Protein AF-A0A9D9M4P4-F1 (afdb_monomer)

Secondary structure (DSSP, 8-state):
------EEEE-TTS----S--EEPTT-TTEEE-SS---GGG-HHHHTTSEEE--TTTHHHHHHHHHHHHHTS--TT-----TT----

Structure (mmCIF, N/CA/C/O backbone):
data_AF-A0A9D9M4P4-F1
#
_entry.id   AF-A0A9D9M4P4-F1
#
loop_
_atom_site.group_PDB
_atom_site.id
_atom_site.type_symbol
_atom_site.label_atom_id
_atom_site.label_alt_id
_atom_site.label_comp_id
_atom_site.label_asym_id
_atom_site.label_entity_id
_atom_site.label_seq_id
_atom_site.pdbx_PDB_ins_code
_atom_site.Cartn_x
_atom_site.Cartn_y
_atom_site.Cartn_z
_atom_site.occupancy
_atom_site.B_iso_or_equiv
_atom_site.auth_seq_id
_atom_site.auth_comp_id
_atom_site.auth_asym_id
_atom_site.auth_atom_id
_atom_site.pdbx_PDB_model_num
ATOM 1 N N . MET A 1 1 ? 18.994 14.301 -0.345 1.00 42.69 1 MET A N 1
ATOM 2 C CA . MET A 1 1 ? 18.620 12.876 -0.432 1.00 42.69 1 MET A CA 1
ATOM 3 C C . MET A 1 1 ? 17.401 12.828 -1.311 1.00 42.69 1 MET A C 1
ATOM 5 O O . MET A 1 1 ? 16.375 13.346 -0.896 1.00 42.69 1 MET A O 1
ATOM 9 N N . ASP A 1 2 ? 17.557 12.358 -2.539 1.00 48.47 2 ASP A N 1
ATOM 10 C CA . ASP A 1 2 ? 16.466 12.352 -3.503 1.00 48.47 2 ASP A CA 1
ATOM 11 C C . ASP A 1 2 ? 15.819 10.970 -3.484 1.00 48.47 2 ASP A C 1
ATOM 13 O O . ASP A 1 2 ? 16.452 9.979 -3.838 1.00 48.47 2 ASP A O 1
ATOM 17 N N . VAL A 1 3 ? 14.592 10.887 -2.985 1.00 52.59 3 VAL A N 1
ATOM 18 C CA . VAL A 1 3 ? 13.727 9.743 -3.259 1.00 52.59 3 VAL A CA 1
ATOM 19 C C . VAL A 1 3 ? 12.283 10.208 -3.166 1.00 52.59 3 VAL A C 1
ATOM 21 O O . VAL A 1 3 ? 11.788 10.470 -2.072 1.00 52.59 3 VAL A O 1
ATOM 24 N N . PRO A 1 4 ? 11.536 10.144 -4.269 1.00 55.62 4 PRO A N 1
ATOM 25 C CA . PRO A 1 4 ? 10.252 9.494 -4.265 1.00 55.62 4 PRO A CA 1
ATOM 26 C C . PRO A 1 4 ? 10.521 8.051 -4.697 1.00 55.62 4 PRO A C 1
ATOM 28 O O . PRO A 1 4 ? 10.348 7.673 -5.857 1.00 55.62 4 PRO A O 1
ATOM 31 N N . GLY A 1 5 ? 11.048 7.260 -3.758 1.00 75.06 5 GLY A N 1
ATOM 32 C CA . GLY A 1 5 ? 11.269 5.834 -3.956 1.00 75.06 5 GLY A CA 1
ATOM 33 C C . GLY A 1 5 ? 9.924 5.204 -4.265 1.00 75.06 5 GLY A C 1
ATOM 34 O O . GLY A 1 5 ? 9.000 5.281 -3.456 1.00 75.06 5 GLY A O 1
ATOM 35 N N . THR A 1 6 ? 9.790 4.649 -5.466 1.00 93.25 6 THR A N 1
ATOM 36 C CA . THR A 1 6 ? 8.577 3.936 -5.857 1.00 93.25 6 THR A CA 1
ATOM 37 C C . THR A 1 6 ? 8.301 2.869 -4.809 1.00 93.25 6 THR A C 1
ATOM 39 O O . THR A 1 6 ? 9.184 2.074 -4.502 1.00 93.25 6 THR A O 1
ATOM 42 N N . ALA A 1 7 ? 7.101 2.867 -4.241 1.00 96.19 7 ALA A N 1
ATOM 43 C CA . ALA A 1 7 ? 6.746 1.938 -3.186 1.00 96.19 7 ALA A CA 1
ATOM 44 C C . ALA A 1 7 ? 5.580 1.042 -3.601 1.00 96.19 7 ALA A C 1
ATOM 46 O O . ALA A 1 7 ? 4.723 1.399 -4.416 1.00 96.19 7 ALA A O 1
ATOM 47 N N . ILE A 1 8 ? 5.574 -0.154 -3.027 1.00 96.62 8 ILE A N 1
ATOM 48 C CA . ILE A 1 8 ? 4.499 -1.129 -3.168 1.00 96.62 8 ILE A CA 1
ATOM 49 C C . ILE A 1 8 ? 4.048 -1.599 -1.789 1.00 96.62 8 ILE A C 1
ATOM 51 O O . ILE A 1 8 ? 4.811 -1.565 -0.821 1.00 96.62 8 ILE A O 1
ATOM 55 N N . ARG A 1 9 ? 2.810 -2.077 -1.699 1.00 96.88 9 ARG A N 1
ATOM 56 C CA . ARG A 1 9 ? 2.279 -2.773 -0.528 1.00 96.88 9 ARG A CA 1
ATOM 57 C C . ARG A 1 9 ? 1.937 -4.208 -0.906 1.00 96.88 9 ARG A C 1
ATOM 59 O O . ARG A 1 9 ? 1.038 -4.424 -1.715 1.00 96.88 9 ARG A O 1
ATOM 66 N N . LEU A 1 10 ? 2.626 -5.173 -0.306 1.00 97.12 10 LEU A N 1
ATOM 67 C CA . LEU A 1 10 ? 2.349 -6.598 -0.48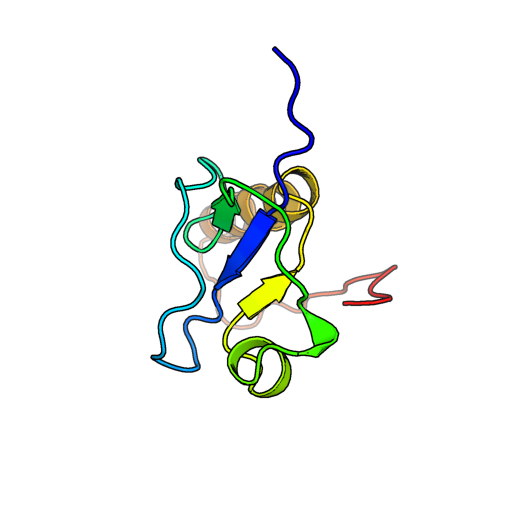2 1.00 97.12 10 LEU A CA 1
ATOM 68 C C . LEU A 1 10 ? 0.943 -6.950 0.027 1.00 97.12 10 LEU A C 1
ATOM 70 O O . LEU A 1 10 ? 0.447 -6.365 0.996 1.00 97.12 10 LEU A O 1
ATOM 74 N N . ASN A 1 11 ? 0.306 -7.919 -0.626 1.00 96.50 11 ASN A N 1
ATOM 75 C CA . ASN A 1 11 ? -0.981 -8.464 -0.225 1.00 96.50 11 ASN A CA 1
ATOM 76 C C . ASN A 1 11 ? -0.775 -9.753 0.594 1.00 96.50 11 ASN A C 1
ATOM 78 O O . ASN A 1 11 ? -0.535 -10.812 0.007 1.00 96.50 11 ASN A O 1
ATOM 82 N N . PRO A 1 12 ? -0.923 -9.715 1.932 1.00 94.38 12 PRO A N 1
ATOM 83 C CA . PRO A 1 12 ? -0.683 -10.885 2.77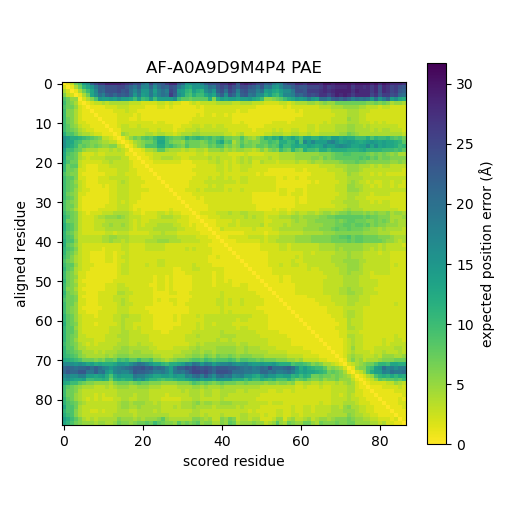8 1.00 94.38 12 PRO A CA 1
ATOM 84 C C . PRO A 1 12 ? -1.656 -12.046 2.520 1.00 94.38 12 PRO A C 1
ATOM 86 O O . PRO A 1 12 ? -1.380 -13.167 2.930 1.00 94.38 12 PRO A O 1
ATOM 89 N N . PHE A 1 13 ? -2.778 -11.810 1.832 1.00 95.44 13 PHE A N 1
ATOM 90 C CA . PHE A 1 13 ? -3.791 -12.835 1.561 1.00 95.44 13 PHE A CA 1
ATOM 91 C C . PHE A 1 13 ? -3.508 -13.673 0.308 1.00 95.44 13 PHE A C 1
ATOM 93 O O . PHE A 1 13 ? -4.216 -14.645 0.058 1.00 95.44 13 PHE A O 1
ATOM 100 N N . LYS A 1 14 ? -2.503 -13.306 -0.498 1.00 93.19 14 LYS A N 1
ATOM 101 C CA . LYS A 1 14 ? -2.136 -14.046 -1.717 1.00 93.19 14 LYS A CA 1
ATOM 102 C C . LYS A 1 14 ? -1.026 -15.072 -1.496 1.00 93.19 14 LYS A C 1
ATOM 104 O O . LYS A 1 14 ? -0.879 -15.958 -2.328 1.00 93.19 14 LYS A O 1
ATOM 109 N N . GLY A 1 15 ? -0.270 -14.968 -0.398 1.00 78.81 15 GLY A N 1
ATOM 110 C CA . GLY A 1 15 ? 0.808 -15.908 -0.057 1.00 78.81 15 GLY A CA 1
ATOM 111 C C . GLY A 1 15 ? 1.979 -15.938 -1.049 1.00 78.81 15 GLY A C 1
ATOM 112 O O . GLY A 1 15 ? 2.797 -16.848 -0.981 1.00 78.81 15 GLY A O 1
ATOM 113 N N . LEU A 1 16 ? 2.045 -14.971 -1.968 1.00 79.69 16 LEU A N 1
ATOM 114 C CA . LEU A 1 16 ? 3.116 -14.806 -2.947 1.00 79.69 16 LEU A CA 1
ATOM 115 C C . LEU A 1 16 ? 3.897 -13.532 -2.629 1.00 79.69 16 LEU A C 1
ATOM 117 O O . LEU A 1 16 ? 3.298 -12.504 -2.297 1.00 79.69 16 LEU A O 1
ATOM 121 N N . ASP A 1 17 ? 5.218 -13.606 -2.763 1.00 78.69 17 ASP A N 1
ATOM 122 C CA . ASP A 1 17 ? 6.090 -12.442 -2.647 1.00 78.69 17 ASP A CA 1
ATOM 123 C C . ASP A 1 17 ? 5.943 -11.520 -3.870 1.00 78.69 17 ASP A C 1
ATOM 125 O O . ASP A 1 17 ? 5.577 -11.946 -4.967 1.00 78.69 17 ASP A O 1
ATOM 129 N N . GLY A 1 18 ? 6.198 -10.229 -3.666 1.00 84.81 18 GLY A N 1
ATOM 130 C CA . GLY A 1 18 ? 6.281 -9.230 -4.732 1.00 84.81 18 GLY A CA 1
ATOM 131 C C . GLY A 1 18 ? 7.734 -8.868 -5.054 1.00 84.81 18 GLY A C 1
ATOM 132 O O . GLY A 1 18 ? 8.658 -9.519 -4.563 1.00 84.81 18 GLY A O 1
ATOM 133 N N . PRO A 1 19 ? 7.955 -7.805 -5.845 1.00 90.12 19 PRO A N 1
ATOM 134 C CA . PRO A 1 19 ? 9.283 -7.251 -6.070 1.00 90.12 19 PRO A CA 1
ATOM 135 C C . PRO A 1 19 ? 10.049 -7.028 -4.759 1.00 90.12 19 PRO A C 1
ATOM 137 O O . PRO A 1 19 ? 9.486 -6.549 -3.769 1.00 90.12 19 PRO A O 1
ATOM 140 N N . ALA A 1 20 ? 11.339 -7.367 -4.768 1.00 90.44 20 ALA A N 1
ATOM 141 C CA . ALA A 1 20 ? 12.229 -7.108 -3.644 1.00 90.44 20 ALA A CA 1
ATOM 142 C C . ALA A 1 20 ? 12.361 -5.597 -3.392 1.00 90.44 20 ALA A C 1
ATOM 144 O O . ALA A 1 20 ? 12.298 -4.786 -4.318 1.00 90.44 20 ALA A O 1
ATOM 145 N N . GLY A 1 21 ? 12.551 -5.221 -2.131 1.00 93.12 21 GLY A N 1
ATOM 146 C CA . GLY A 1 21 ? 12.701 -3.827 -1.742 1.00 93.12 21 GLY A CA 1
ATOM 147 C C . GLY A 1 21 ? 12.942 -3.658 -0.248 1.00 93.12 21 GLY A C 1
ATOM 148 O O . GLY A 1 21 ? 12.719 -4.580 0.539 1.00 93.12 21 GLY A O 1
ATOM 149 N N . GLU A 1 22 ? 13.365 -2.461 0.135 1.00 95.69 22 GLU A N 1
ATOM 150 C CA . GLU A 1 22 ? 13.613 -2.094 1.529 1.00 95.69 22 GLU A CA 1
ATOM 151 C C . GLU A 1 22 ? 12.291 -1.884 2.280 1.00 95.69 22 GLU A C 1
ATOM 153 O O . GLU A 1 22 ? 11.330 -1.364 1.709 1.00 95.69 22 GLU A O 1
ATOM 158 N N . PRO A 1 23 ? 12.176 -2.268 3.558 1.00 96.19 23 PRO A N 1
ATOM 159 C CA . PRO A 1 23 ? 10.926 -2.134 4.296 1.00 96.19 23 PRO A CA 1
ATOM 160 C C . PRO A 1 23 ? 10.525 -0.665 4.498 1.00 96.19 23 PRO A C 1
ATOM 162 O O . PRO A 1 23 ? 11.331 0.174 4.894 1.00 96.19 23 PRO A O 1
ATOM 165 N N . VAL A 1 24 ? 9.236 -0.362 4.307 1.00 96.94 24 VAL A N 1
ATOM 166 C CA . VAL A 1 24 ? 8.654 0.926 4.722 1.00 96.94 24 VAL A CA 1
ATOM 167 C C . VAL A 1 24 ? 8.406 0.878 6.240 1.00 96.94 24 VAL A C 1
ATOM 169 O O . VAL A 1 24 ? 7.569 0.083 6.674 1.00 96.94 24 VAL A O 1
ATOM 172 N N . PRO A 1 25 ? 9.044 1.725 7.073 1.00 96.88 25 PRO A N 1
ATOM 173 C CA . PRO A 1 25 ? 9.066 1.537 8.533 1.00 96.88 25 PRO A CA 1
ATOM 174 C C . PRO A 1 25 ? 7.696 1.511 9.228 1.00 96.88 25 PRO A C 1
ATOM 176 O O . PRO A 1 25 ? 7.528 0.876 10.266 1.00 96.88 25 PRO A O 1
ATOM 179 N N . TRP A 1 26 ? 6.696 2.194 8.669 1.00 97.44 26 TRP A N 1
ATOM 180 C CA . TRP A 1 26 ? 5.341 2.278 9.230 1.00 97.44 26 TRP A CA 1
ATOM 181 C C . TRP A 1 26 ? 4.339 1.310 8.583 1.00 97.44 26 TRP A C 1
ATOM 183 O O . TRP A 1 26 ? 3.177 1.236 9.000 1.00 97.44 26 TRP A O 1
ATOM 193 N N . SER A 1 27 ? 4.758 0.542 7.577 1.00 96.94 27 SER A N 1
ATOM 194 C CA . SER A 1 27 ? 3.895 -0.389 6.855 1.00 96.94 27 SER A CA 1
ATOM 195 C C . SER A 1 27 ? 4.484 -1.801 6.890 1.00 96.94 27 SER A C 1
ATOM 197 O O . SER A 1 27 ? 5.480 -2.049 6.216 1.00 96.94 27 SER A O 1
ATOM 199 N N . PRO A 1 28 ? 3.864 -2.768 7.596 1.00 95.75 28 PRO A N 1
ATOM 200 C CA . PRO A 1 28 ? 4.402 -4.131 7.703 1.00 95.75 28 PRO A CA 1
ATOM 201 C C . PRO A 1 28 ? 4.579 -4.808 6.333 1.00 95.75 28 PRO A C 1
ATOM 203 O O . PRO A 1 28 ? 5.476 -5.627 6.131 1.00 95.75 28 PRO A O 1
ATOM 206 N N . TYR A 1 29 ? 3.753 -4.413 5.364 1.00 96.38 29 TYR A N 1
ATOM 207 C CA . TYR A 1 29 ? 3.754 -4.941 4.003 1.00 96.38 29 TYR A CA 1
ATOM 208 C C . TYR A 1 29 ? 4.319 -3.956 2.973 1.00 96.38 29 TYR A C 1
ATOM 210 O O . TYR A 1 29 ? 4.285 -4.246 1.783 1.00 96.38 29 TYR A O 1
ATOM 218 N N . GLY A 1 30 ? 4.798 -2.783 3.395 1.00 96.94 30 GLY A N 1
ATOM 219 C CA . GLY A 1 30 ? 5.341 -1.779 2.484 1.00 96.94 30 GLY A CA 1
ATOM 220 C C . GLY A 1 30 ? 6.785 -2.080 2.100 1.00 96.94 30 GLY A C 1
ATOM 221 O O . GLY A 1 30 ? 7.577 -2.489 2.955 1.00 96.94 30 GLY A O 1
ATOM 222 N N . ARG A 1 31 ? 7.127 -1.865 0.829 1.00 96.62 31 ARG A N 1
ATOM 223 C CA . ARG A 1 31 ? 8.490 -1.977 0.296 1.00 96.62 31 ARG A CA 1
ATOM 224 C C . ARG A 1 31 ? 8.822 -0.766 -0.573 1.00 96.62 31 ARG A C 1
ATOM 226 O O . ARG A 1 31 ? 8.029 -0.421 -1.445 1.00 96.62 31 ARG A O 1
ATOM 233 N N . PHE A 1 32 ? 9.972 -0.145 -0.339 1.00 96.38 32 PHE A N 1
ATOM 234 C CA . PHE A 1 32 ? 10.616 0.792 -1.252 1.00 96.38 32 PHE A CA 1
ATOM 235 C C . PHE A 1 32 ? 11.391 0.002 -2.303 1.00 96.38 32 PHE A C 1
ATOM 237 O O . PHE A 1 32 ? 12.226 -0.832 -1.961 1.00 96.38 32 PHE A O 1
ATOM 244 N N . LEU A 1 33 ? 11.117 0.262 -3.575 1.00 94.62 33 LEU A N 1
ATOM 245 C CA . LEU A 1 33 ? 11.845 -0.332 -4.686 1.00 94.62 33 LEU A CA 1
ATOM 246 C C . LEU A 1 33 ? 13.083 0.507 -5.008 1.00 94.62 33 LEU A C 1
ATOM 248 O O . LEU A 1 33 ? 13.039 1.736 -4.945 1.00 94.62 33 LEU A O 1
ATOM 252 N N . GLU A 1 34 ? 14.163 -0.162 -5.410 1.00 91.44 34 GLU A N 1
ATOM 253 C CA . GLU A 1 34 ? 15.399 0.488 -5.868 1.00 91.44 34 GLU A CA 1
ATOM 254 C C . GLU A 1 34 ? 15.155 1.370 -7.105 1.00 91.44 34 GLU A C 1
ATOM 256 O O . GLU A 1 34 ? 15.725 2.450 -7.244 1.00 91.44 34 GLU A O 1
ATOM 261 N N . SER A 1 35 ? 14.259 0.934 -7.994 1.00 89.81 35 SER A N 1
ATOM 262 C CA . SER A 1 35 ? 13.823 1.683 -9.172 1.00 89.81 35 SER A CA 1
ATOM 263 C C . SER A 1 35 ? 12.368 1.357 -9.517 1.00 89.81 35 SER A C 1
ATOM 265 O O . SER A 1 35 ? 11.788 0.411 -8.983 1.00 89.81 35 SER A O 1
ATOM 267 N N . ARG A 1 36 ? 11.746 2.155 -10.393 1.00 91.19 36 ARG A N 1
ATOM 268 C CA . ARG A 1 36 ? 10.366 1.931 -10.847 1.00 91.19 36 ARG A CA 1
ATOM 269 C C . ARG A 1 36 ? 10.332 0.907 -11.990 1.00 91.19 36 ARG A C 1
ATOM 271 O O . ARG A 1 36 ? 10.716 1.271 -13.103 1.00 91.19 36 ARG A O 1
ATOM 278 N N . PRO A 1 37 ? 9.832 -0.326 -11.781 1.00 90.50 37 PRO A N 1
ATOM 279 C CA . PRO A 1 37 ? 9.646 -1.268 -12.876 1.00 90.50 37 PRO A CA 1
ATOM 280 C C . PRO A 1 37 ? 8.421 -0.897 -13.728 1.00 90.50 37 PRO A C 1
ATOM 282 O O . PRO A 1 37 ? 7.575 -0.080 -13.345 1.00 90.50 37 PRO A O 1
ATOM 285 N N . SER A 1 38 ? 8.288 -1.549 -14.885 1.00 93.94 38 SER A N 1
ATOM 286 C CA . SER A 1 38 ? 7.045 -1.524 -15.660 1.00 93.94 38 SER A CA 1
ATOM 287 C C . SER A 1 38 ? 5.988 -2.394 -14.975 1.00 93.94 38 SER A C 1
ATOM 289 O O . SER A 1 38 ? 5.903 -3.601 -15.189 1.00 93.94 38 SER A O 1
ATOM 291 N N . PHE A 1 39 ? 5.160 -1.761 -14.148 1.00 93.81 39 PHE A N 1
ATOM 292 C CA . PHE A 1 39 ? 4.077 -2.433 -13.426 1.00 93.81 39 PHE A CA 1
ATOM 293 C C . PHE A 1 39 ? 3.010 -3.035 -14.346 1.00 93.81 39 PHE A C 1
ATOM 295 O O . PHE A 1 39 ? 2.475 -4.101 -14.068 1.00 93.81 39 PHE A O 1
ATOM 302 N N . ILE A 1 40 ? 2.737 -2.386 -15.484 1.00 93.81 40 ILE A N 1
ATOM 303 C CA . ILE A 1 40 ? 1.738 -2.847 -16.463 1.00 93.81 40 ILE A CA 1
ATOM 304 C C . ILE A 1 40 ? 2.110 -4.220 -17.036 1.00 93.81 40 ILE A C 1
ATOM 306 O O . ILE A 1 40 ? 1.230 -4.975 -17.437 1.00 93.81 40 ILE A O 1
ATOM 310 N N . THR A 1 41 ? 3.396 -4.565 -17.063 1.00 95.00 41 THR A N 1
ATOM 311 C CA . THR A 1 41 ? 3.878 -5.839 -17.607 1.00 95.00 41 THR A CA 1
ATOM 312 C C . THR A 1 41 ? 4.123 -6.902 -16.539 1.00 95.00 41 THR A C 1
ATOM 314 O O . THR A 1 41 ? 4.547 -7.994 -16.896 1.00 95.00 41 THR A O 1
ATOM 317 N N . ASP A 1 42 ? 3.885 -6.613 -15.256 1.00 94.00 42 ASP A N 1
ATOM 318 C CA . ASP A 1 42 ? 4.128 -7.561 -14.166 1.00 94.00 42 ASP A CA 1
ATOM 319 C C . ASP A 1 42 ? 2.868 -8.402 -13.858 1.00 94.00 42 ASP A C 1
ATOM 321 O O . ASP A 1 42 ? 1.878 -7.868 -13.341 1.00 94.00 42 ASP A O 1
ATOM 325 N N . PRO A 1 43 ? 2.881 -9.727 -14.115 1.00 94.69 43 PRO A N 1
ATOM 326 C CA . PRO A 1 43 ? 1.756 -10.606 -13.801 1.00 94.69 43 PRO A CA 1
ATOM 327 C C . PRO A 1 43 ? 1.389 -10.634 -12.313 1.00 94.69 43 PRO A C 1
ATOM 329 O O . PRO A 1 43 ? 0.220 -10.833 -11.984 1.00 94.69 43 PRO A O 1
ATOM 332 N N . LEU A 1 44 ? 2.348 -10.425 -11.405 1.00 94.88 44 LEU A N 1
ATOM 333 C CA . LEU A 1 44 ? 2.098 -10.435 -9.962 1.00 94.88 44 LEU A CA 1
ATOM 334 C C . LEU A 1 44 ? 1.260 -9.229 -9.527 1.00 94.88 44 LEU A C 1
ATOM 336 O O . LEU A 1 44 ? 0.412 -9.374 -8.640 1.00 94.88 44 LEU A O 1
ATOM 340 N N . MET A 1 45 ? 1.435 -8.073 -10.182 1.00 95.31 45 MET A N 1
ATOM 341 C CA . MET A 1 45 ? 0.570 -6.909 -9.972 1.00 95.31 45 MET A CA 1
ATOM 342 C C . MET A 1 45 ? -0.866 -7.238 -10.391 1.00 95.31 45 MET A C 1
ATOM 344 O O . MET A 1 45 ? -1.796 -7.063 -9.606 1.00 95.31 45 MET A O 1
ATOM 348 N N . HIS A 1 46 ? -1.044 -7.781 -11.599 1.00 95.12 46 HIS A N 1
ATOM 349 C CA . HIS A 1 46 ? -2.364 -8.155 -12.125 1.00 95.12 46 HIS A CA 1
ATOM 350 C C . HIS A 1 46 ? -3.038 -9.265 -11.311 1.00 95.12 46 HIS A C 1
ATOM 352 O O . HIS A 1 46 ? -4.257 -9.272 -11.156 1.00 95.12 46 HIS A O 1
ATOM 358 N N . ALA A 1 47 ? -2.255 -10.173 -10.724 1.00 94.94 47 ALA A N 1
ATOM 359 C CA . ALA A 1 47 ? -2.742 -11.203 -9.806 1.00 94.94 47 ALA A CA 1
ATOM 360 C C . ALA A 1 47 ? -3.131 -10.658 -8.413 1.00 94.94 47 ALA A C 1
ATOM 362 O O . ALA A 1 47 ? -3.689 -11.396 -7.585 1.00 94.94 47 ALA A O 1
ATOM 363 N N . GLY A 1 48 ? -2.851 -9.377 -8.144 1.00 94.94 48 GLY A N 1
ATOM 364 C CA . GLY A 1 48 ? -3.138 -8.697 -6.884 1.00 94.94 48 GLY A CA 1
ATOM 365 C C . GLY A 1 48 ? -2.193 -9.083 -5.747 1.00 94.94 48 GLY A C 1
ATOM 366 O O . GLY A 1 48 ? -2.595 -9.003 -4.584 1.00 94.94 48 GLY A O 1
ATOM 367 N N . CYS A 1 49 ? -0.973 -9.538 -6.057 1.00 96.25 49 CYS A N 1
ATOM 368 C CA . CYS A 1 49 ? 0.036 -9.903 -5.053 1.00 96.25 49 CYS A CA 1
ATOM 369 C C . CYS A 1 49 ? 0.605 -8.671 -4.342 1.00 96.25 49 CYS A C 1
ATOM 371 O O . CYS A 1 49 ? 1.067 -8.759 -3.207 1.00 96.25 49 CYS A O 1
ATOM 373 N N . TYR A 1 50 ? 0.533 -7.507 -4.982 1.00 96.12 50 TYR A N 1
ATOM 374 C CA . TYR A 1 50 ? 0.885 -6.229 -4.387 1.00 96.12 50 TYR A CA 1
ATOM 375 C C . TYR A 1 50 ? 0.107 -5.088 -5.050 1.00 96.12 50 TYR A C 1
ATOM 377 O O . TYR A 1 50 ? -0.441 -5.241 -6.139 1.00 96.12 50 TYR A O 1
ATOM 385 N N . TYR A 1 51 ? 0.069 -3.938 -4.382 1.00 95.94 51 TYR A N 1
ATOM 386 C CA . TYR A 1 51 ? -0.489 -2.692 -4.901 1.00 95.94 51 TYR A CA 1
ATOM 387 C C . TYR A 1 51 ? 0.609 -1.637 -4.997 1.00 95.94 51 TYR A C 1
ATOM 389 O O . TYR A 1 51 ? 1.433 -1.526 -4.087 1.00 95.94 51 TYR A O 1
ATOM 397 N N . VAL A 1 52 ? 0.629 -0.862 -6.080 1.00 95.81 52 VAL A N 1
ATOM 398 C CA . VAL A 1 52 ? 1.527 0.293 -6.201 1.00 95.81 52 VAL A CA 1
ATOM 399 C C . VAL A 1 52 ? 0.943 1.410 -5.348 1.00 95.81 52 VAL A C 1
ATOM 401 O O . VAL A 1 52 ? -0.099 1.965 -5.681 1.00 95.81 52 VAL A O 1
ATOM 404 N N . GLN A 1 53 ? 1.590 1.712 -4.226 1.00 95.88 53 GLN A N 1
ATOM 405 C CA . GLN A 1 53 ? 1.085 2.676 -3.254 1.00 95.88 53 GLN A CA 1
ATOM 406 C C . GLN A 1 53 ? 2.215 3.591 -2.821 1.00 95.88 53 GLN A C 1
ATOM 408 O O . GLN A 1 53 ? 3.280 3.109 -2.442 1.00 95.88 53 GLN A O 1
ATOM 413 N N . ASP A 1 54 ? 1.968 4.899 -2.814 1.00 94.94 54 ASP A N 1
ATOM 414 C CA . ASP A 1 54 ? 2.910 5.836 -2.215 1.00 94.94 54 ASP A CA 1
ATOM 415 C C . ASP A 1 54 ? 3.154 5.485 -0.738 1.00 94.94 54 ASP A C 1
ATOM 417 O O . ASP A 1 54 ? 2.223 5.148 0.004 1.00 94.94 54 ASP A O 1
ATOM 421 N N . SER A 1 55 ? 4.415 5.549 -0.305 1.00 96.06 55 SER A N 1
ATOM 422 C CA . SER A 1 55 ? 4.782 5.137 1.051 1.00 96.06 55 SER A CA 1
ATOM 423 C C . SER A 1 55 ? 4.101 6.000 2.117 1.00 96.06 55 SER A C 1
ATOM 425 O O . SER A 1 55 ? 3.692 5.465 3.148 1.00 96.06 55 SER A O 1
ATOM 427 N N . SER A 1 56 ? 3.889 7.297 1.865 1.00 95.75 56 SER A N 1
ATOM 428 C CA . SER A 1 56 ? 3.220 8.196 2.810 1.00 95.75 56 SER A CA 1
ATOM 429 C C . SER A 1 56 ? 1.753 7.811 3.019 1.00 95.75 56 SER A C 1
ATOM 431 O O . SER A 1 56 ? 1.284 7.781 4.158 1.00 95.75 56 SER A O 1
ATOM 433 N N . ALA A 1 57 ? 1.050 7.382 1.964 1.00 95.38 57 ALA A N 1
ATOM 434 C CA . ALA A 1 57 ? -0.335 6.920 2.057 1.00 95.38 57 ALA A CA 1
ATOM 435 C C . ALA A 1 57 ? -0.474 5.663 2.938 1.00 95.38 57 ALA A C 1
ATOM 437 O O . ALA A 1 57 ? -1.481 5.477 3.624 1.00 95.38 57 ALA A O 1
ATOM 438 N N . MET A 1 58 ? 0.565 4.822 3.011 1.00 97.31 58 MET A N 1
ATOM 439 C CA . MET A 1 58 ? 0.566 3.652 3.898 1.00 97.31 58 MET A CA 1
ATOM 440 C C . MET A 1 58 ? 0.543 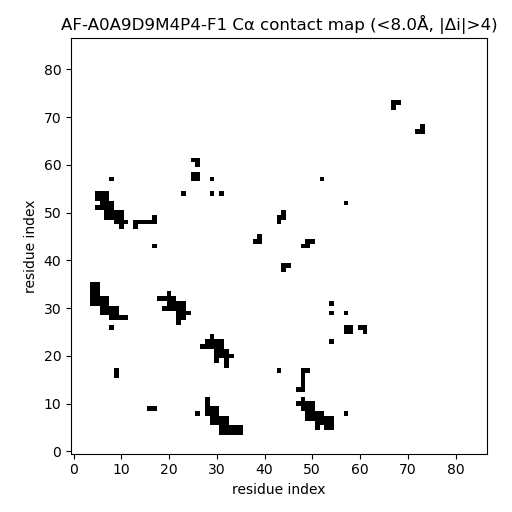4.023 5.391 1.00 97.31 58 MET A C 1
ATOM 442 O O . MET A 1 58 ? 0.186 3.182 6.224 1.00 97.31 58 MET A O 1
ATOM 446 N N . PHE A 1 59 ? 0.90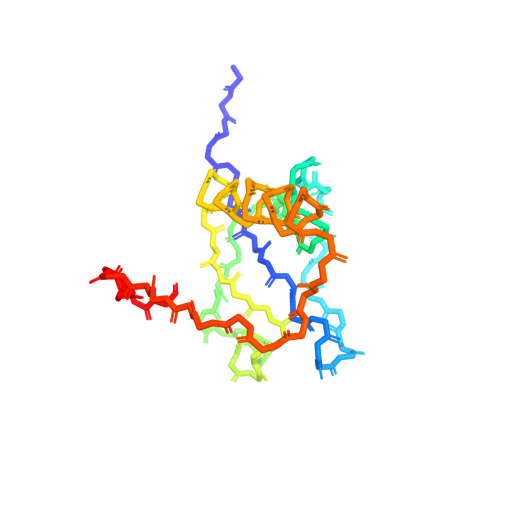4 5.262 5.751 1.00 97.50 59 PHE A N 1
ATOM 447 C CA . PHE A 1 59 ? 0.877 5.744 7.133 1.00 97.50 59 PHE A CA 1
ATOM 448 C C . PHE A 1 59 ? -0.549 5.808 7.701 1.00 97.50 59 PHE A C 1
ATOM 450 O O . PHE A 1 59 ? -0.744 5.583 8.894 1.00 97.50 59 PHE A O 1
ATOM 457 N N . VAL A 1 60 ? -1.571 5.986 6.856 1.00 96.69 60 VAL A N 1
ATOM 458 C CA . VAL A 1 60 ? -2.981 5.892 7.279 1.00 96.69 60 VAL A CA 1
ATOM 459 C C . VAL A 1 60 ? -3.258 4.535 7.930 1.00 96.69 60 VAL A C 1
ATOM 461 O O . VAL A 1 60 ? -3.827 4.465 9.018 1.00 96.69 60 VAL A O 1
ATOM 464 N N . GLY A 1 61 ? -2.760 3.447 7.332 1.00 95.69 61 GLY A N 1
ATOM 465 C CA . GLY A 1 61 ? -2.874 2.105 7.903 1.00 95.69 61 GLY A CA 1
ATOM 466 C C . GLY A 1 61 ? -2.107 1.934 9.220 1.00 95.69 61 GLY A C 1
ATOM 467 O O . GLY A 1 61 ? -2.534 1.160 10.076 1.00 95.69 61 GLY A O 1
ATOM 468 N N . HIS A 1 62 ? -0.994 2.651 9.406 1.00 97.00 62 HIS A N 1
ATOM 469 C CA . HIS A 1 62 ? -0.256 2.677 10.673 1.00 97.00 62 HIS A CA 1
ATOM 470 C C . HIS A 1 62 ? -1.099 3.278 11.800 1.00 97.00 62 HIS A C 1
ATOM 472 O O . HIS A 1 62 ? -1.282 2.637 12.837 1.00 97.00 62 HIS A O 1
ATOM 478 N N . ILE A 1 63 ? -1.658 4.468 11.567 1.00 96.56 63 ILE A N 1
ATOM 479 C CA . ILE A 1 63 ? -2.531 5.145 12.529 1.00 96.56 63 ILE A CA 1
ATOM 480 C C . ILE A 1 63 ? -3.776 4.308 12.801 1.00 96.56 63 ILE A C 1
ATOM 482 O O . ILE A 1 63 ? -4.099 4.059 13.958 1.00 96.56 63 ILE A O 1
ATOM 486 N N . PHE A 1 64 ? -4.419 3.784 11.757 1.00 93.94 64 PHE A N 1
ATOM 487 C CA . PHE A 1 64 ? -5.622 2.976 11.914 1.00 93.94 64 PHE A CA 1
ATOM 488 C C . PHE A 1 64 ? -5.385 1.744 12.799 1.00 93.94 64 PHE A C 1
ATOM 490 O O . PHE A 1 64 ? -6.125 1.526 13.753 1.00 93.94 64 PHE A O 1
ATOM 497 N N . ARG A 1 65 ? -4.302 0.981 12.572 1.00 92.00 65 ARG A N 1
ATOM 498 C CA . ARG A 1 65 ? -3.938 -0.160 13.436 1.00 92.00 65 ARG A CA 1
ATOM 499 C C . ARG A 1 65 ? -3.703 0.256 14.890 1.00 92.00 65 ARG A C 1
ATOM 501 O O . ARG A 1 65 ? -4.113 -0.468 15.794 1.00 92.00 65 ARG A O 1
ATOM 508 N N . ARG A 1 66 ? -3.071 1.410 15.118 1.00 92.94 66 ARG A N 1
ATOM 509 C CA . ARG A 1 66 ? -2.839 1.951 16.464 1.00 92.94 66 ARG A CA 1
ATOM 510 C C . ARG A 1 66 ? -4.149 2.314 17.166 1.00 92.94 66 ARG A C 1
ATOM 512 O O . ARG A 1 66 ? -4.310 1.990 18.340 1.00 92.94 66 ARG A O 1
ATOM 519 N N . GLU A 1 67 ? -5.090 2.945 16.467 1.00 92.50 67 GLU A N 1
ATOM 520 C CA . GLU A 1 67 ? -6.397 3.276 17.047 1.00 92.50 67 GLU A CA 1
ATOM 521 C C . GLU A 1 67 ? -7.237 2.018 17.307 1.00 92.50 67 GLU A C 1
ATOM 523 O O . GLU A 1 67 ? -7.844 1.900 18.368 1.00 92.50 67 GLU A O 1
ATOM 528 N N . LEU A 1 68 ? -7.193 1.020 16.418 1.00 90.44 68 LEU A N 1
ATOM 529 C CA . LEU A 1 68 ? -7.844 -0.274 16.652 1.00 90.44 68 LEU A CA 1
ATOM 530 C C . LEU A 1 68 ? -7.337 -0.965 17.926 1.00 90.44 68 LEU A C 1
ATOM 532 O O . LEU A 1 68 ? -8.136 -1.498 18.692 1.00 90.44 68 LEU A O 1
ATOM 536 N N . GLN A 1 69 ? -6.025 -0.930 18.179 1.00 89.19 69 GLN A N 1
ATOM 537 C CA . GLN A 1 69 ? -5.441 -1.480 19.407 1.00 89.19 69 GLN A CA 1
ATOM 538 C C . GLN A 1 69 ? -5.949 -0.757 20.662 1.00 89.19 69 GLN A C 1
ATOM 540 O O . GLN A 1 69 ? -6.207 -1.403 21.675 1.00 89.19 69 GLN A O 1
ATOM 545 N N . ARG A 1 70 ? -6.136 0.568 20.596 1.00 88.75 70 ARG A N 1
ATOM 546 C CA . ARG A 1 70 ? -6.672 1.364 21.713 1.00 88.75 70 ARG A CA 1
ATOM 547 C C . ARG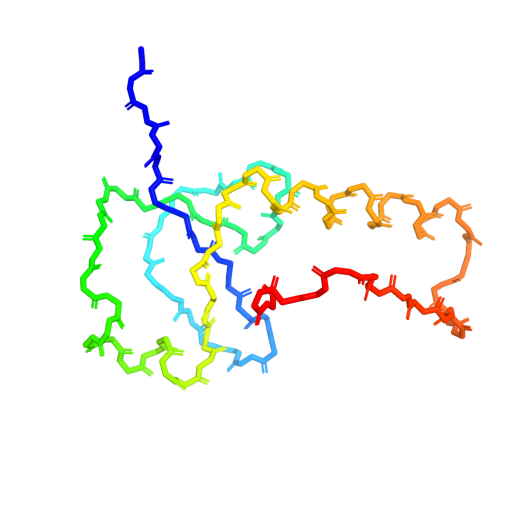 A 1 70 ? -8.129 1.043 22.038 1.00 88.75 70 ARG A C 1
ATOM 549 O O . ARG A 1 70 ? -8.517 1.148 23.195 1.00 88.75 70 ARG A O 1
ATOM 556 N N . LEU A 1 71 ? -8.924 0.649 21.043 1.00 87.19 71 LEU A N 1
ATOM 557 C CA . LEU A 1 7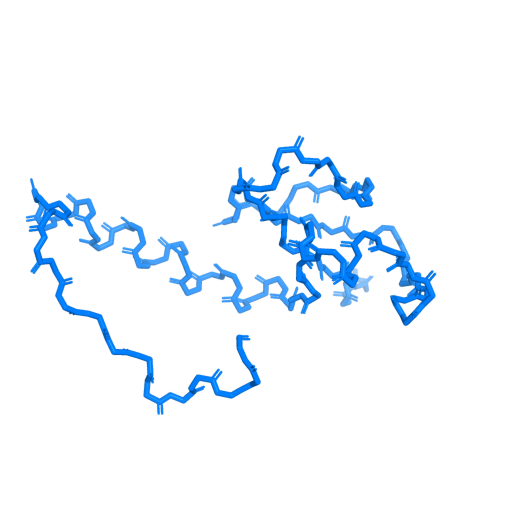1 ? -10.347 0.333 21.209 1.00 87.19 71 LEU A CA 1
ATOM 558 C C . LEU A 1 71 ? -10.610 -1.037 21.863 1.00 87.19 71 LEU A C 1
ATOM 560 O O . LEU A 1 71 ? -11.752 -1.343 22.194 1.00 87.19 71 LEU A O 1
ATOM 564 N N . GLY A 1 72 ? -9.583 -1.864 22.081 1.00 76.38 72 GLY A N 1
ATOM 565 C CA . GLY A 1 72 ? -9.662 -3.053 22.940 1.00 76.38 72 GLY A CA 1
ATOM 566 C C . GLY A 1 72 ? -10.389 -4.278 22.364 1.00 76.38 72 GLY A C 1
ATOM 567 O O . GLY A 1 72 ? -10.229 -5.366 22.908 1.00 76.38 72 GLY A O 1
ATOM 568 N N . SER A 1 73 ? -11.125 -4.163 21.252 1.00 68.88 73 SER A N 1
ATOM 569 C CA . SER A 1 73 ? -11.587 -5.323 20.475 1.00 68.88 73 SER A CA 1
ATOM 570 C C . SER A 1 73 ? -11.794 -4.977 18.994 1.00 68.88 73 SER A C 1
ATOM 572 O O . SER A 1 73 ? -12.606 -4.106 18.682 1.00 68.88 73 SER A O 1
ATOM 574 N N . PRO A 1 74 ? -11.108 -5.657 18.056 1.00 68.88 74 PRO A N 1
ATOM 575 C CA . PRO A 1 74 ? -11.262 -5.402 16.625 1.00 68.88 74 PRO A CA 1
ATOM 576 C C . PRO A 1 74 ? -12.517 -6.045 16.005 1.00 68.88 74 PRO A C 1
ATOM 578 O O . PRO A 1 74 ? -12.796 -5.819 14.827 1.00 68.88 74 PRO A O 1
ATOM 581 N N . SER A 1 75 ? -13.282 -6.859 16.743 1.00 76.88 75 SER A N 1
ATOM 582 C CA . SER A 1 75 ? -14.459 -7.538 16.188 1.00 76.88 75 SER A CA 1
ATOM 583 C C . SER A 1 75 ? -15.678 -6.613 16.138 1.00 76.88 75 SER A C 1
ATOM 585 O O . SER A 1 75 ? -16.089 -6.075 17.163 1.00 76.88 75 SER A O 1
ATOM 587 N N . GLY A 1 76 ? -16.302 -6.485 14.963 1.00 80.88 76 GLY A N 1
ATOM 588 C CA . GLY A 1 76 ? -17.576 -5.770 14.796 1.00 80.88 76 GLY A CA 1
ATOM 589 C C . GLY A 1 76 ? -17.460 -4.271 14.502 1.00 80.88 76 GLY A C 1
ATOM 590 O O . GLY A 1 76 ? -18.463 -3.559 14.552 1.00 80.88 76 GLY A O 1
ATOM 591 N N . ILE A 1 77 ? -16.263 -3.780 14.175 1.00 88.00 77 ILE A N 1
ATOM 592 C CA . ILE A 1 77 ? -16.049 -2.378 13.800 1.00 88.00 77 ILE A CA 1
ATOM 593 C C . ILE A 1 77 ? -16.568 -2.139 12.380 1.00 88.00 77 ILE A C 1
ATOM 595 O O . ILE A 1 77 ? -16.251 -2.879 11.450 1.00 88.00 77 ILE A O 1
ATOM 599 N N . ARG A 1 78 ? -17.351 -1.070 12.211 1.00 90.94 78 ARG A N 1
ATOM 600 C CA . ARG A 1 78 ? -17.753 -0.558 10.897 1.00 90.94 78 ARG A CA 1
ATOM 601 C C . ARG A 1 78 ? -16.759 0.511 10.459 1.00 90.94 78 ARG A C 1
ATOM 603 O O . ARG A 1 78 ? -16.516 1.455 11.205 1.00 90.94 78 ARG A O 1
ATOM 610 N N . VAL A 1 79 ? -16.199 0.352 9.265 1.00 92.12 79 VAL A N 1
ATOM 611 C CA . VAL A 1 79 ? -15.172 1.240 8.703 1.00 92.12 79 VAL A CA 1
ATOM 612 C C . VAL A 1 79 ? -15.730 1.910 7.451 1.00 92.12 79 VAL A C 1
ATOM 614 O O . VAL A 1 79 ? -16.399 1.255 6.655 1.00 92.12 79 VAL A O 1
ATOM 617 N N . LEU A 1 80 ? -15.455 3.205 7.291 1.00 95.19 80 LEU A N 1
ATOM 618 C CA . LEU A 1 80 ? -15.798 3.991 6.109 1.00 95.19 80 LEU A CA 1
ATOM 619 C C . LEU A 1 80 ? -14.528 4.647 5.567 1.00 95.19 80 LEU A C 1
ATOM 621 O O . LEU A 1 80 ? -13.859 5.377 6.296 1.00 95.19 80 LEU A O 1
ATOM 625 N N . ASP A 1 81 ? -14.243 4.419 4.290 1.00 96.06 81 ASP A N 1
ATOM 626 C CA . ASP A 1 81 ? -13.300 5.224 3.521 1.00 96.06 81 ASP A CA 1
ATOM 627 C C . ASP A 1 81 ? -14.100 6.211 2.663 1.00 96.06 81 ASP A C 1
ATOM 629 O O . ASP A 1 81 ? -14.804 5.819 1.731 1.00 96.06 81 ASP A O 1
ATOM 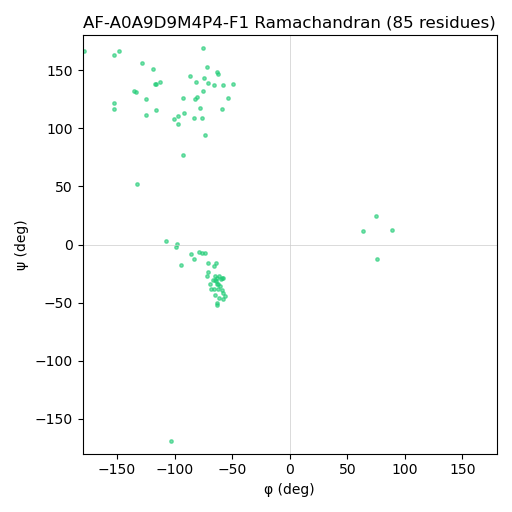633 N N . LEU A 1 82 ? -14.059 7.489 3.04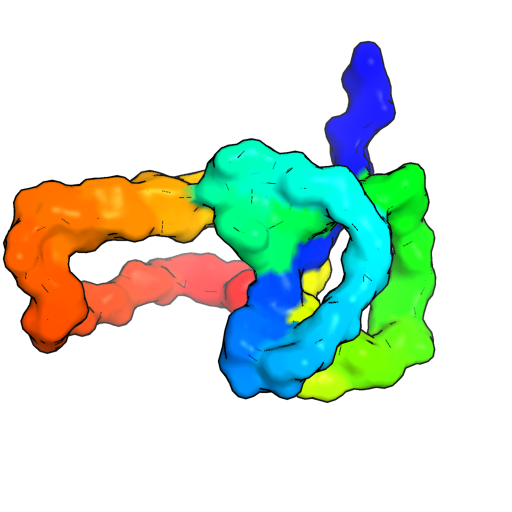4 1.00 97.44 82 LEU A N 1
ATOM 634 C CA . LEU A 1 82 ? -14.885 8.534 2.437 1.00 97.44 82 LEU A CA 1
ATOM 635 C C . LEU A 1 82 ? -14.422 8.893 1.015 1.00 97.44 82 LEU A C 1
ATOM 637 O O . LEU A 1 82 ? -15.234 9.328 0.201 1.00 97.44 82 LEU A O 1
ATOM 641 N N . CYS A 1 83 ? -13.134 8.702 0.719 1.00 96.25 83 CYS A N 1
ATOM 642 C CA . CYS A 1 83 ? -12.488 9.131 -0.522 1.00 96.25 83 CYS A CA 1
ATOM 643 C C . CYS A 1 83 ? -11.644 7.990 -1.104 1.00 96.25 83 CYS A C 1
ATOM 645 O O . CYS A 1 83 ? -10.468 8.167 -1.407 1.00 96.25 83 CYS A O 1
ATOM 647 N N . ALA A 1 84 ? -12.271 6.825 -1.256 1.00 94.38 84 ALA A N 1
ATOM 648 C CA . ALA A 1 84 ? -11.581 5.565 -1.510 1.00 94.38 84 ALA A CA 1
ATOM 649 C C . ALA A 1 84 ? -10.964 5.422 -2.907 1.00 94.38 84 ALA A C 1
ATOM 651 O O . ALA A 1 84 ? -10.179 4.511 -3.122 1.00 94.38 84 ALA A O 1
ATOM 652 N N . ALA A 1 85 ? -11.332 6.251 -3.888 1.00 95.31 85 ALA A N 1
ATOM 653 C CA . ALA A 1 85 ? -10.771 6.123 -5.231 1.00 95.31 85 ALA A CA 1
ATOM 654 C C . ALA A 1 85 ? -9.289 6.558 -5.254 1.00 95.31 85 ALA A C 1
ATOM 656 O O . ALA A 1 85 ? -8.959 7.597 -4.680 1.00 95.31 85 ALA A O 1
ATOM 657 N N . PRO A 1 86 ? -8.402 5.842 -5.973 1.00 93.75 86 PRO A N 1
ATOM 658 C CA . PRO A 1 86 ? -8.654 4.645 -6.791 1.00 93.75 86 PRO A CA 1
ATOM 659 C C . PRO A 1 86 ? -8.693 3.314 -6.013 1.00 93.75 86 PRO A C 1
ATOM 661 O O . PRO A 1 86 ? -9.102 2.303 -6.581 1.00 93.75 86 PRO A O 1
ATOM 664 N N . GLY A 1 87 ? -8.263 3.310 -4.754 1.00 82.31 87 GLY A N 1
ATOM 665 C CA . GLY A 1 87 ? -8.192 2.148 -3.865 1.00 82.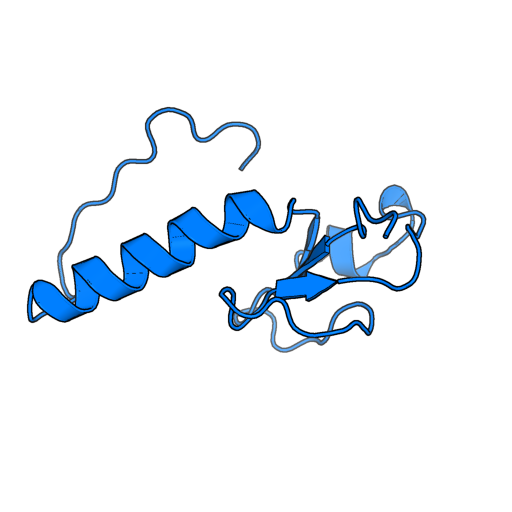31 87 GLY A CA 1
ATOM 666 C C . GLY A 1 87 ? -7.028 2.247 -2.891 1.00 82.31 87 GLY A C 1
ATOM 667 O O . GLY A 1 87 ? -5.984 2.828 -3.284 1.00 82.31 87 GLY A O 1
#

Solvent-accessible surface area (backbone atoms only — not comparable to full-atom values): 5490 Å² total; per-residue (Å²): 137,91,70,88,54,44,22,33,33,50,28,85,88,61,82,48,84,62,86,77,51,51,75,34,94,62,28,99,47,26,26,34,26,95,60,79,71,72,61,93,77,35,68,54,46,78,71,52,20,32,43,87,37,61,63,72,66,40,42,57,59,37,52,50,54,54,53,44,60,73,67,75,60,78,78,86,74,85,83,84,74,93,75,49,77,97,110

Radius of gyration: 14.45 Å; Cα contacts (8 Å, |Δi|>4): 105; chains: 1; bounding box: 36×29×40 Å

Mean predicted aligned error: 4.77 Å

pLDDT: mean 90.27, std 10.95, range [42.69, 97.5]

Foldseek 3Di:
DDDPQFKKFFDVVVVDDDDDADDLVLHPRMGGDPDDDPLVPDVCVVVVRIGRDRSVVRNVVSVVVVVCVVVPDVPPDDDDDPPPPPD

Nearest PDB structures (foldseek):
  3m6u-assembly2_B  TM=7.434E-01  e=3.501E-02  Thermus thermophilus HB8

Sequence (87 aa):
MDVPGTAIRLNPFKGLDGPAGEPVPWSPYGRFLESRPSFITDPLMHAGCYYVQDSSAMFVGHIFRRELQRLGSPSGIRVLDLCAAPG